Protein AF-X1FTT8-F1 (afdb_monomer_lite)

Organism: NCBI:txid412755

InterPro domains:
  IPR000573 Aconitase A/isopropylmalate dehydratase small subunit, swivel domain [PF00694] (4-55)
  IPR015928 Aconitase/3-isopropylmalate dehydratase, swivel [G3DSA:3.20.19.10] (1-56)

Sequence (56 aa):
MSIEKFKTIVSSCIPLPVENVDTDQIIPARFLKATTREGFGENLFRDWRYTIKKNR

Radius of gyration: 15.08 Å; chains: 1; bounding box: 40×22×35 Å

Structure (mmCIF, N/CA/C/O backbone):
data_AF-X1FTT8-F1
#
_entry.id   AF-X1FTT8-F1
#
loop_
_atom_site.group_PDB
_atom_site.id
_atom_site.type_symbol
_atom_site.label_atom_id
_atom_site.label_alt_id
_atom_site.label_comp_id
_atom_site.label_asym_id
_atom_site.label_entity_id
_atom_site.label_seq_id
_atom_site.pdbx_PDB_ins_code
_atom_site.Cartn_x
_atom_site.Cartn_y
_atom_site.Cartn_z
_atom_site.occupancy
_atom_site.B_iso_or_equiv
_atom_site.auth_seq_id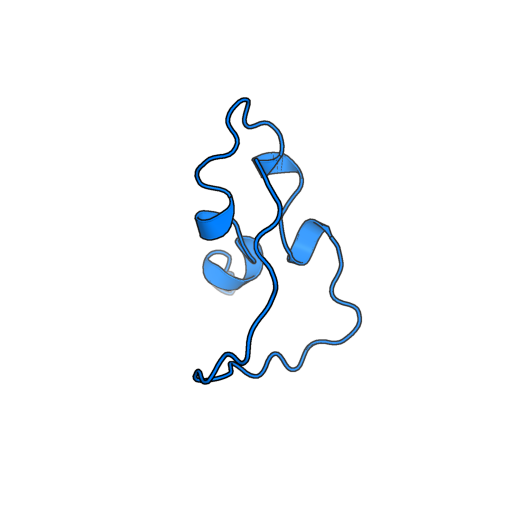
_atom_site.auth_comp_id
_atom_site.auth_asym_id
_atom_site.auth_atom_id
_atom_site.pdbx_PDB_model_num
ATOM 1 N N . MET A 1 1 ? -13.027 3.180 16.939 1.00 61.34 1 MET A N 1
ATOM 2 C CA . MET A 1 1 ? -13.765 3.083 15.662 1.00 61.34 1 MET A CA 1
ATOM 3 C C . MET A 1 1 ? -14.380 1.700 15.601 1.00 61.34 1 MET A C 1
ATOM 5 O O . MET A 1 1 ? -13.646 0.732 15.754 1.00 61.34 1 MET A O 1
ATOM 9 N N . SER A 1 2 ? -15.698 1.600 15.466 1.00 75.00 2 SER A N 1
ATOM 10 C CA . SER A 1 2 ? -16.361 0.329 15.165 1.00 75.00 2 SER A CA 1
ATOM 11 C C . SER A 1 2 ? -16.059 -0.048 13.718 1.00 75.00 2 SER A C 1
ATOM 13 O O . SER A 1 2 ? -16.209 0.792 12.834 1.00 75.00 2 SER A O 1
ATOM 15 N N . ILE A 1 3 ? -15.624 -1.283 13.471 1.00 86.00 3 ILE A N 1
ATOM 16 C CA . ILE A 1 3 ? -15.507 -1.806 12.107 1.00 86.00 3 ILE A CA 1
ATOM 17 C C . ILE A 1 3 ? -16.918 -1.877 11.522 1.00 86.00 3 ILE A C 1
ATOM 19 O O . ILE A 1 3 ? -17.785 -2.561 12.069 1.00 86.00 3 ILE A O 1
ATOM 23 N N . GLU A 1 4 ? -17.158 -1.148 10.435 1.00 89.31 4 GLU A N 1
ATOM 24 C CA . GLU A 1 4 ? -18.425 -1.232 9.721 1.00 89.31 4 GLU A CA 1
ATOM 25 C C . GLU A 1 4 ? -18.563 -2.594 9.040 1.00 89.31 4 GLU A C 1
ATOM 27 O O . GLU A 1 4 ? -17.600 -3.155 8.509 1.00 89.31 4 GLU A O 1
ATOM 32 N N . LYS A 1 5 ? -19.781 -3.144 9.052 1.00 93.44 5 LYS A N 1
ATOM 33 C CA . LYS A 1 5 ? -20.065 -4.409 8.378 1.00 93.44 5 LYS A CA 1
ATOM 34 C C . LYS A 1 5 ? -19.885 -4.223 6.872 1.00 93.44 5 LYS A C 1
ATOM 36 O O . LYS A 1 5 ? -20.580 -3.412 6.263 1.00 93.44 5 LYS A O 1
ATOM 41 N N . PHE A 1 6 ? -19.010 -5.028 6.278 1.00 93.69 6 PHE A N 1
ATOM 42 C CA . PHE A 1 6 ? -18.849 -5.083 4.831 1.00 93.69 6 PHE A CA 1
ATOM 43 C C . PHE A 1 6 ? -20.170 -5.496 4.160 1.00 93.69 6 PHE A C 1
ATOM 45 O O . PHE A 1 6 ? -20.815 -6.468 4.564 1.00 93.69 6 PHE A O 1
ATOM 52 N N . LYS A 1 7 ? -20.582 -4.734 3.146 1.00 95.31 7 LYS A N 1
ATOM 53 C CA . LYS A 1 7 ? -21.747 -5.003 2.292 1.00 95.31 7 LYS A CA 1
ATOM 54 C C . LYS A 1 7 ? -21.265 -5.239 0.862 1.00 95.31 7 LYS A C 1
ATOM 56 O O . LYS A 1 7 ? -20.081 -5.120 0.571 1.00 95.31 7 LYS A O 1
ATOM 61 N N . THR A 1 8 ? -22.187 -5.528 -0.044 1.00 95.75 8 THR A N 1
ATOM 62 C CA . THR A 1 8 ? -21.874 -5.578 -1.472 1.00 95.75 8 THR A CA 1
ATOM 63 C C . THR A 1 8 ? -21.424 -4.203 -1.968 1.00 95.75 8 THR A C 1
ATOM 65 O O .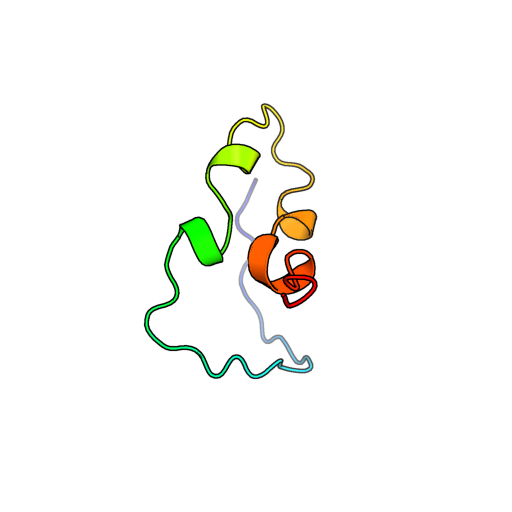 THR A 1 8 ? -22.149 -3.221 -1.812 1.00 95.75 8 THR A O 1
ATOM 68 N N . ILE A 1 9 ? -20.241 -4.148 -2.579 1.00 95.19 9 ILE A N 1
ATOM 69 C CA . ILE A 1 9 ? -19.706 -2.970 -3.266 1.00 95.19 9 ILE A CA 1
ATOM 70 C C . ILE A 1 9 ? -19.717 -3.269 -4.765 1.00 95.19 9 ILE A C 1
ATOM 72 O O . ILE A 1 9 ? -19.214 -4.307 -5.190 1.00 95.19 9 ILE A O 1
ATOM 76 N N . VAL A 1 10 ? -20.295 -2.366 -5.557 1.00 96.69 10 VAL A N 1
ATOM 77 C CA . VAL A 1 10 ? -20.263 -2.412 -7.024 1.00 96.69 10 VAL A CA 1
ATOM 78 C C . VAL A 1 10 ? -19.493 -1.187 -7.499 1.00 96.69 10 VAL A C 1
ATOM 80 O O . VAL A 1 10 ? -19.947 -0.059 -7.319 1.00 96.69 10 VAL A O 1
ATOM 83 N N . SER A 1 11 ? -18.310 -1.404 -8.065 1.00 95.56 11 SER A N 1
ATOM 84 C CA . SER A 1 11 ? -17.417 -0.343 -8.532 1.00 95.56 11 SER A CA 1
ATOM 85 C C . SER A 1 11 ? -16.534 -0.833 -9.675 1.00 95.56 11 SER A C 1
ATOM 87 O O . SER A 1 11 ? -16.387 -2.035 -9.889 1.00 95.56 11 SER A O 1
ATOM 89 N N . SER A 1 12 ? -15.908 0.102 -10.387 1.00 96.50 12 SER A N 1
ATOM 90 C CA . SER A 1 12 ? -14.886 -0.215 -11.385 1.00 96.50 12 SER A CA 1
ATOM 91 C C . SER A 1 12 ? -13.633 -0.800 -10.729 1.00 96.50 12 SER A C 1
ATOM 93 O O . SER A 1 12 ? -13.218 -0.353 -9.659 1.00 96.50 12 SER A O 1
ATOM 95 N N . CYS A 1 13 ? -13.011 -1.769 -11.398 1.00 94.69 13 CYS A N 1
ATOM 96 C CA . CYS A 1 13 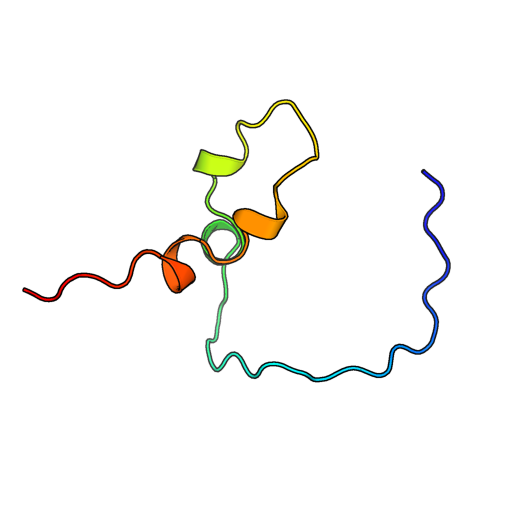? -11.751 -2.381 -10.978 1.00 94.69 13 CYS A CA 1
ATOM 97 C C . CYS A 1 13 ? -10.581 -1.850 -11.815 1.00 94.69 13 CYS A C 1
ATOM 99 O O . CYS A 1 13 ? -10.762 -1.482 -12.976 1.00 94.69 13 CYS A O 1
ATOM 101 N N . ILE A 1 14 ? -9.375 -1.860 -11.241 1.00 93.62 14 ILE A N 1
ATOM 102 C CA . ILE A 1 14 ? -8.130 -1.521 -11.942 1.00 93.62 14 ILE A CA 1
ATOM 103 C C . ILE A 1 14 ? -7.257 -2.782 -12.000 1.00 93.62 14 ILE A C 1
ATOM 105 O O . ILE A 1 14 ? -6.918 -3.316 -10.942 1.00 93.62 14 ILE A O 1
ATOM 109 N N . PRO A 1 15 ? -6.892 -3.281 -13.195 1.00 94.06 15 PRO A N 1
ATOM 110 C CA . PRO A 1 15 ? -5.973 -4.405 -13.311 1.00 94.06 15 PRO A CA 1
ATOM 111 C C . PRO A 1 15 ? -4.543 -3.967 -12.964 1.00 94.06 15 PRO A C 1
ATOM 113 O O . PRO A 1 15 ? -4.051 -2.966 -13.482 1.00 94.06 15 PRO A O 1
ATOM 116 N N . LEU A 1 16 ? -3.862 -4.744 -12.120 1.00 92.38 16 LEU A N 1
ATOM 117 C CA . LEU A 1 16 ? -2.455 -4.557 -11.762 1.00 92.38 16 LEU A CA 1
ATOM 118 C C . LEU A 1 16 ? -1.681 -5.847 -12.102 1.00 92.38 16 LEU A C 1
ATOM 120 O O . LEU A 1 16 ? -1.687 -6.778 -11.298 1.00 92.38 16 LEU A O 1
ATOM 124 N N . PRO A 1 17 ? -1.055 -5.949 -13.291 1.00 92.44 17 PRO A N 1
ATOM 125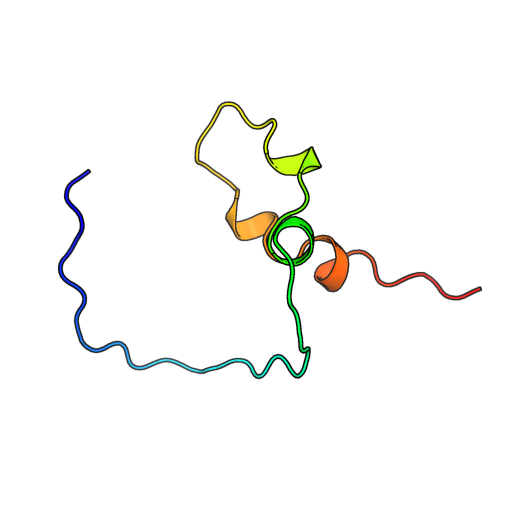 C CA . PRO A 1 17 ? -0.399 -7.171 -13.764 1.00 92.44 17 PRO A CA 1
ATOM 126 C C . PRO A 1 17 ? 1.026 -7.299 -13.200 1.00 92.44 17 PRO A C 1
ATOM 128 O O . PRO A 1 17 ? 2.002 -7.339 -13.945 1.00 92.44 17 PRO A O 1
ATOM 131 N N . VAL A 1 18 ? 1.151 -7.300 -11.873 1.00 92.06 18 VAL A N 1
ATOM 132 C CA . VAL A 1 18 ? 2.428 -7.427 -11.160 1.00 92.06 18 VAL A CA 1
ATOM 133 C C . VAL A 1 18 ? 2.290 -8.541 -10.134 1.00 92.06 18 VAL A C 1
ATOM 135 O O . VAL A 1 18 ? 1.365 -8.537 -9.324 1.00 92.06 18 VAL A O 1
ATOM 138 N N . GLU A 1 19 ? 3.208 -9.499 -10.170 1.00 94.19 19 GLU A N 1
ATOM 139 C CA . GLU A 1 19 ? 3.290 -10.560 -9.168 1.00 94.19 19 GLU A CA 1
ATOM 140 C C . GLU A 1 19 ? 4.194 -10.139 -8.008 1.00 94.19 19 GLU A C 1
ATOM 142 O O . GLU A 1 19 ? 5.081 -9.302 -8.173 1.00 94.19 19 GLU A O 1
ATOM 147 N N . ASN A 1 20 ? 4.005 -10.765 -6.843 1.00 94.50 20 ASN A N 1
ATOM 148 C CA . ASN A 1 20 ? 4.850 -10.565 -5.661 1.00 94.50 20 ASN A CA 1
ATOM 149 C C . ASN A 1 20 ? 4.921 -9.100 -5.197 1.00 94.50 20 ASN A C 1
ATOM 151 O O . ASN A 1 20 ? 5.998 -8.593 -4.886 1.00 94.50 20 ASN A O 1
ATOM 155 N N . VAL A 1 21 ? 3.766 -8.426 -5.149 1.00 92.56 21 VAL A N 1
ATOM 156 C CA . VAL A 1 21 ? 3.681 -7.048 -4.655 1.00 92.56 21 VAL A CA 1
ATOM 157 C C . VAL A 1 21 ? 4.059 -6.994 -3.170 1.00 92.56 21 VAL A C 1
ATOM 159 O O . VAL A 1 21 ? 3.358 -7.570 -2.336 1.00 92.56 21 VAL A O 1
ATOM 162 N N . ASP A 1 22 ? 5.161 -6.318 -2.842 1.00 92.81 22 ASP A N 1
ATOM 163 C CA . ASP A 1 22 ? 5.692 -6.228 -1.476 1.00 92.81 22 ASP A CA 1
ATOM 164 C C . ASP A 1 22 ? 5.112 -5.042 -0.671 1.00 92.81 22 ASP A C 1
ATOM 166 O O . ASP A 1 22 ? 4.375 -4.191 -1.182 1.00 92.81 22 ASP A O 1
ATOM 170 N N . THR A 1 23 ? 5.425 -4.980 0.628 1.00 92.75 23 THR A N 1
ATOM 171 C CA . THR A 1 23 ? 4.908 -3.934 1.525 1.00 92.75 23 THR A CA 1
ATOM 172 C C . THR A 1 23 ? 5.411 -2.534 1.186 1.00 92.75 23 THR A C 1
ATOM 174 O O . THR A 1 23 ? 4.655 -1.578 1.352 1.00 92.75 23 THR A O 1
ATOM 177 N N . ASP A 1 24 ? 6.647 -2.399 0.700 1.00 89.88 24 ASP A N 1
ATOM 178 C CA . ASP A 1 24 ? 7.229 -1.104 0.329 1.00 89.88 24 ASP A CA 1
ATOM 179 C C . ASP A 1 24 ? 6.675 -0.593 -1.008 1.00 89.88 24 ASP A C 1
ATOM 181 O O . ASP A 1 24 ? 6.545 0.615 -1.210 1.00 89.88 24 ASP A O 1
ATOM 185 N N . GLN A 1 25 ? 6.290 -1.497 -1.907 1.00 91.25 25 GLN A N 1
ATOM 186 C CA . GLN A 1 25 ? 5.597 -1.182 -3.150 1.00 91.25 25 GLN A CA 1
ATOM 187 C C . GLN A 1 25 ? 4.187 -0.661 -2.876 1.00 91.25 25 GLN A C 1
ATOM 189 O O . GLN A 1 25 ? 3.790 0.340 -3.473 1.00 91.25 25 GLN A O 1
ATOM 194 N N . ILE A 1 26 ? 3.448 -1.282 -1.947 1.00 92.62 26 ILE A N 1
ATOM 195 C CA . ILE A 1 26 ? 2.136 -0.783 -1.503 1.00 92.62 26 ILE A CA 1
ATOM 196 C C . ILE A 1 26 ? 2.299 0.586 -0.848 1.00 92.62 26 ILE A C 1
ATOM 198 O O . ILE A 1 26 ? 1.618 1.542 -1.227 1.00 92.62 26 ILE A O 1
ATOM 202 N N . ILE A 1 27 ? 3.206 0.699 0.122 1.00 92.12 27 ILE A N 1
ATOM 203 C CA . ILE A 1 27 ? 3.536 1.971 0.746 1.00 92.12 27 ILE A CA 1
ATOM 204 C C . ILE A 1 27 ? 4.990 2.001 1.234 1.00 92.12 27 ILE A C 1
ATOM 206 O O . ILE A 1 27 ? 5.347 1.278 2.162 1.00 92.12 27 ILE A O 1
ATOM 210 N N . PRO A 1 28 ? 5.829 2.905 0.703 1.00 90.19 28 PRO A N 1
ATOM 211 C CA . PRO A 1 28 ? 7.224 2.944 1.114 1.00 90.19 28 PRO A CA 1
ATOM 212 C C . PRO A 1 28 ? 7.398 3.325 2.587 1.00 90.19 28 PRO A C 1
ATOM 214 O O . PRO A 1 28 ? 6.820 4.318 3.049 1.00 90.19 28 PRO A O 1
ATOM 217 N N . ALA A 1 29 ? 8.291 2.632 3.300 1.00 89.69 29 ALA A N 1
ATOM 218 C CA . ALA A 1 29 ? 8.543 2.841 4.730 1.00 89.69 29 ALA A CA 1
ATOM 219 C C . ALA A 1 29 ? 8.847 4.302 5.126 1.00 89.69 29 ALA A C 1
ATOM 221 O O . ALA A 1 29 ? 8.541 4.741 6.236 1.00 89.69 29 ALA A O 1
ATOM 222 N N . ARG A 1 30 ? 9.402 5.109 4.211 1.00 86.62 30 ARG A N 1
ATOM 223 C CA . ARG A 1 30 ? 9.675 6.543 4.437 1.00 86.62 30 ARG A CA 1
ATOM 224 C C . ARG A 1 30 ? 8.422 7.372 4.742 1.00 86.62 30 ARG A C 1
ATOM 226 O O . ARG A 1 30 ? 8.541 8.399 5.404 1.00 86.62 30 ARG A O 1
ATOM 233 N N . PHE A 1 31 ? 7.245 6.922 4.306 1.00 84.56 31 PHE A N 1
ATOM 234 C CA . PHE A 1 31 ? 5.961 7.573 4.582 1.00 84.56 31 PHE A CA 1
ATOM 235 C C . PHE A 1 31 ? 5.280 7.053 5.853 1.00 84.56 31 PHE A C 1
ATOM 237 O O . PHE A 1 31 ? 4.327 7.663 6.325 1.00 84.56 31 PHE A O 1
ATOM 244 N N . LEU A 1 32 ? 5.806 5.985 6.463 1.00 84.25 32 LEU A N 1
ATOM 245 C CA . LEU A 1 32 ? 5.313 5.435 7.732 1.00 84.25 32 LEU A CA 1
ATOM 246 C C . LEU A 1 32 ? 5.802 6.219 8.962 1.00 84.25 32 LEU A C 1
ATOM 248 O O . LEU A 1 32 ? 5.480 5.867 10.091 1.00 84.25 32 LEU A O 1
ATOM 252 N N . LYS A 1 33 ? 6.568 7.297 8.756 1.00 79.81 33 LYS A N 1
ATOM 253 C CA . LYS A 1 33 ? 7.028 8.206 9.820 1.00 79.81 33 LYS A CA 1
ATOM 254 C C . LYS 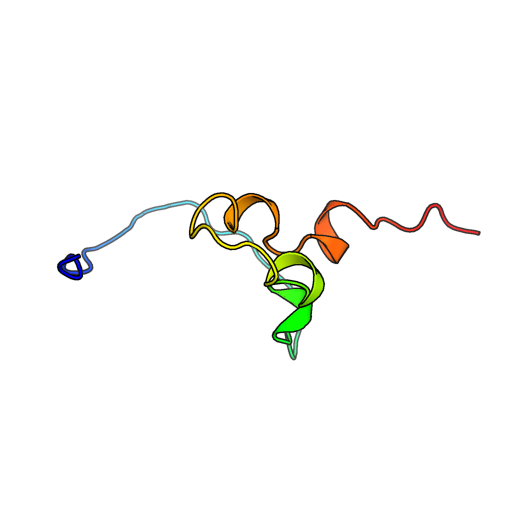A 1 33 ? 5.979 9.247 10.226 1.00 79.81 33 LYS A C 1
ATOM 256 O O . LYS A 1 33 ? 6.244 10.054 11.113 1.00 79.81 33 LYS A O 1
ATOM 261 N N . ALA A 1 34 ? 4.826 9.273 9.557 1.00 73.94 34 ALA A N 1
ATOM 262 C CA . ALA A 1 34 ? 3.744 10.187 9.893 1.00 73.94 34 ALA A CA 1
ATOM 263 C C . ALA A 1 34 ? 3.185 9.865 11.288 1.00 73.94 34 ALA A C 1
ATOM 265 O O . ALA A 1 34 ? 2.899 8.714 11.612 1.00 73.94 34 ALA A O 1
ATOM 266 N N .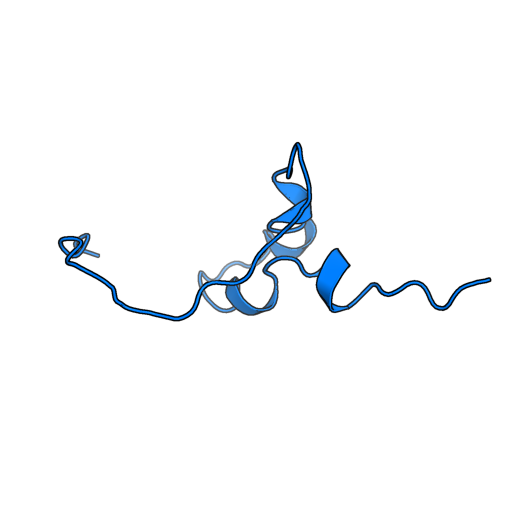 THR A 1 35 ? 3.022 10.895 12.115 1.00 75.25 35 THR A N 1
ATOM 267 C CA . THR A 1 35 ? 2.431 10.789 13.458 1.00 75.25 35 THR A CA 1
ATOM 268 C C . THR A 1 35 ? 0.902 10.765 13.426 1.00 75.25 35 THR A C 1
ATOM 270 O O . THR A 1 35 ? 0.271 10.413 14.421 1.00 75.25 35 THR A O 1
ATOM 273 N N . THR A 1 36 ? 0.297 11.118 12.288 1.00 77.25 36 THR A N 1
ATOM 274 C CA . THR A 1 36 ? -1.152 11.126 12.066 1.00 77.25 36 THR A CA 1
ATOM 275 C C . THR A 1 36 ? -1.569 9.990 11.130 1.00 77.25 36 THR A C 1
ATOM 277 O O . THR A 1 36 ? -0.792 9.507 10.310 1.00 77.25 36 THR A O 1
ATOM 280 N N . ARG A 1 37 ? -2.824 9.536 11.254 1.00 73.25 37 ARG A N 1
ATOM 281 C CA . ARG A 1 37 ? -3.401 8.450 10.431 1.00 73.25 37 ARG A CA 1
ATOM 282 C C . ARG A 1 37 ? -3.932 8.926 9.071 1.00 73.25 37 ARG A C 1
ATOM 284 O O . ARG A 1 37 ? -4.580 8.163 8.360 1.00 73.25 37 ARG A O 1
ATOM 291 N N . GLU A 1 38 ? -3.695 10.184 8.734 1.00 79.38 38 GLU A N 1
ATOM 292 C CA . GLU A 1 38 ? -4.236 10.859 7.558 1.00 79.38 38 GLU A CA 1
ATOM 293 C C . GLU A 1 38 ? -3.235 10.811 6.395 1.00 79.38 38 GLU A C 1
ATOM 295 O O . GLU A 1 38 ? -2.032 10.669 6.594 1.00 79.38 38 GLU A O 1
ATOM 300 N N . GLY A 1 39 ? -3.722 10.919 5.155 1.00 77.50 39 GLY A N 1
ATOM 301 C CA . GLY A 1 39 ? -2.855 11.084 3.979 1.00 77.50 39 GLY A CA 1
ATOM 302 C C . GLY A 1 39 ? -2.123 9.827 3.490 1.00 77.50 39 GLY A C 1
ATOM 303 O O . GLY A 1 39 ? -1.377 9.900 2.516 1.00 77.50 39 GLY A O 1
ATOM 304 N N . PHE A 1 40 ? -2.355 8.655 4.092 1.00 83.00 40 PHE A N 1
ATOM 305 C CA . PHE A 1 40 ? -1.770 7.393 3.619 1.00 83.00 40 PHE A CA 1
ATOM 306 C C . PHE A 1 40 ? -2.233 6.997 2.207 1.00 83.00 40 PHE A C 1
ATOM 308 O O . PHE A 1 40 ? -1.451 6.420 1.456 1.00 83.00 40 PHE A O 1
ATOM 315 N N . GLY A 1 41 ? -3.455 7.373 1.812 1.00 85.56 41 GLY A N 1
ATOM 316 C CA . GLY A 1 41 ? -3.976 7.128 0.461 1.00 85.56 41 GLY A CA 1
ATOM 317 C C . GLY A 1 41 ? -3.165 7.815 -0.645 1.00 85.56 41 GLY A C 1
ATOM 318 O O . GLY A 1 41 ? -2.921 7.218 -1.690 1.00 85.56 41 GLY A O 1
ATOM 319 N N . GLU A 1 42 ? -2.645 9.020 -0.392 1.00 86.06 42 GLU A N 1
ATOM 320 C CA . GLU A 1 42 ? -1.793 9.747 -1.349 1.00 86.06 42 GLU A CA 1
ATOM 321 C C . GLU A 1 42 ? -0.419 9.086 -1.536 1.00 86.06 42 GLU A C 1
ATOM 323 O O . GLU A 1 42 ? 0.262 9.296 -2.541 1.00 86.06 42 GLU A O 1
ATOM 328 N N . ASN A 1 43 ? -0.009 8.264 -0.568 1.00 88.06 43 ASN A N 1
ATOM 329 C CA . ASN A 1 43 ? 1.250 7.526 -0.586 1.00 88.06 43 ASN A CA 1
ATOM 330 C C . ASN A 1 43 ? 1.103 6.086 -1.102 1.00 88.06 43 ASN A C 1
ATOM 332 O O . ASN A 1 43 ? 2.114 5.392 -1.226 1.00 88.06 43 ASN A O 1
ATOM 336 N N . LEU A 1 44 ? -0.116 5.646 -1.430 1.00 91.62 44 LEU A N 1
ATOM 337 C CA . LEU A 1 44 ? -0.374 4.328 -2.003 1.00 91.62 44 LEU A CA 1
ATOM 338 C C . LEU A 1 44 ? 0.309 4.209 -3.373 1.00 91.62 44 LEU A C 1
ATOM 340 O O . LEU A 1 44 ? 0.082 5.040 -4.258 1.00 91.62 44 LEU A O 1
ATOM 344 N N . PHE A 1 45 ? 1.147 3.185 -3.539 1.00 92.44 45 PHE A N 1
ATOM 345 C CA . PHE A 1 45 ? 1.944 2.946 -4.745 1.00 92.44 45 PHE A CA 1
ATOM 346 C C . PHE A 1 45 ? 2.770 4.168 -5.188 1.00 92.44 45 PHE A C 1
ATOM 348 O O . PHE A 1 45 ? 2.946 4.408 -6.384 1.00 92.44 45 PHE A O 1
ATOM 355 N N . ARG A 1 46 ? 3.273 4.975 -4.236 1.00 90.50 46 ARG A N 1
ATOM 356 C CA . ARG A 1 46 ? 3.938 6.266 -4.513 1.00 90.50 46 ARG A CA 1
ATOM 357 C C . ARG A 1 46 ? 5.054 6.154 -5.552 1.00 90.50 46 ARG A C 1
ATOM 359 O O . ARG A 1 46 ? 5.136 6.996 -6.445 1.00 90.50 46 ARG A O 1
ATOM 366 N N . ASP A 1 47 ? 5.891 5.125 -5.446 1.00 89.06 47 ASP A N 1
ATOM 367 C CA . ASP A 1 47 ? 7.007 4.933 -6.372 1.00 89.06 47 ASP A CA 1
ATOM 368 C C . ASP A 1 47 ? 6.538 4.580 -7.786 1.00 89.06 47 ASP A C 1
ATOM 370 O O . ASP A 1 47 ? 7.053 5.135 -8.749 1.00 89.06 47 ASP A O 1
ATOM 374 N N . TRP A 1 48 ? 5.495 3.766 -7.942 1.00 89.19 48 TRP A N 1
ATOM 375 C CA . TRP A 1 48 ? 4.933 3.483 -9.267 1.00 89.19 48 TRP A CA 1
ATOM 376 C C . TRP A 1 48 ? 4.181 4.676 -9.865 1.00 89.19 48 TRP A C 1
ATOM 378 O O . TRP A 1 48 ? 4.246 4.898 -11.071 1.00 89.19 48 TRP A O 1
ATOM 388 N N . ARG A 1 49 ? 3.482 5.462 -9.036 1.00 88.44 49 ARG A N 1
ATOM 389 C CA . ARG A 1 49 ? 2.679 6.611 -9.490 1.00 88.44 49 ARG A CA 1
ATOM 390 C C . ARG A 1 49 ? 3.524 7.808 -9.920 1.00 88.44 49 ARG A C 1
ATOM 392 O O . ARG A 1 49 ? 3.158 8.488 -10.873 1.00 88.44 49 ARG A O 1
ATOM 399 N N . TYR A 1 50 ? 4.610 8.095 -9.201 1.00 86.12 50 TYR A N 1
ATOM 400 C CA . TYR A 1 50 ? 5.356 9.352 -9.349 1.00 86.12 50 TYR A CA 1
ATOM 401 C C . TYR A 1 50 ? 6.823 9.160 -9.730 1.00 86.12 50 TYR A C 1
ATOM 403 O O . TYR A 1 50 ? 7.422 10.070 -10.303 1.00 86.12 50 TYR A O 1
ATOM 411 N N . THR A 1 51 ? 7.402 7.987 -9.471 1.00 70.56 51 THR A N 1
ATOM 412 C CA . THR A 1 51 ? 8.773 7.665 -9.877 1.00 70.56 51 THR A CA 1
ATOM 413 C C . THR A 1 51 ? 8.749 6.978 -11.242 1.00 70.56 51 THR A C 1
ATOM 415 O O . THR A 1 51 ? 9.265 5.879 -11.432 1.00 70.56 51 THR A O 1
ATOM 418 N N . ILE A 1 52 ? 8.184 7.658 -12.243 1.00 60.75 52 ILE A N 1
ATOM 419 C CA . ILE A 1 52 ? 8.547 7.375 -13.631 1.00 60.75 52 ILE A CA 1
ATOM 420 C C . ILE A 1 52 ? 9.972 7.901 -13.754 1.00 60.75 52 ILE A C 1
ATOM 422 O O . ILE A 1 52 ? 10.188 9.114 -13.788 1.00 60.75 52 ILE A O 1
ATOM 426 N N . LYS A 1 53 ? 10.969 7.007 -13.743 1.00 54.97 53 LYS A N 1
ATOM 427 C CA . LYS A 1 53 ? 12.327 7.369 -14.158 1.00 54.97 53 LYS A CA 1
ATOM 428 C C . LYS A 1 53 ? 12.191 8.178 -15.452 1.00 54.97 53 LYS A C 1
ATOM 430 O O . LYS A 1 53 ? 11.779 7.635 -16.473 1.00 54.97 53 LYS A O 1
ATOM 435 N N . LYS A 1 54 ? 12.552 9.467 -15.419 1.00 49.00 54 LYS A N 1
ATOM 436 C CA . LYS A 1 54 ? 13.098 10.133 -16.603 1.00 49.00 54 LYS A CA 1
ATOM 437 C C . LYS A 1 54 ? 14.215 9.206 -17.069 1.00 49.00 54 LYS A C 1
ATOM 439 O O . LYS A 1 54 ? 15.218 9.068 -16.366 1.00 49.00 54 LYS A O 1
ATOM 444 N N . ASN A 1 55 ? 13.960 8.469 -18.144 1.00 45.16 55 ASN A N 1
ATOM 445 C CA . ASN A 1 55 ? 14.930 7.548 -18.701 1.00 45.16 55 ASN A CA 1
ATOM 446 C C . ASN A 1 55 ? 16.232 8.311 -18.966 1.00 45.16 55 ASN A C 1
ATOM 448 O O . ASN A 1 55 ? 16.214 9.454 -19.428 1.00 45.16 55 ASN A O 1
ATOM 452 N N . ARG A 1 56 ? 17.332 7.659 -18.591 1.00 40.19 56 ARG A N 1
ATOM 453 C CA . ARG A 1 56 ? 18.622 7.851 -19.245 1.00 40.19 56 ARG A CA 1
ATOM 454 C C . ARG A 1 56 ? 18.486 7.521 -20.724 1.00 40.19 56 ARG A C 1
ATOM 456 O O . ARG A 1 56 ? 17.698 6.594 -21.020 1.00 40.19 56 ARG A O 1
#

Secondary structure (DSSP, 8-state):
-PPPPP------------SS--HHHHS-GGGTT-SSS-SGGGGTTHHHHH------

pLDDT: mean 84.43, std 13.24, range [40.19, 96.69]

Foldseek 3Di:
DDDDDDDDDDDDDDDDPDPPQDPCQQANVVVVPDPDPPDRVVRGSVCVVPVPPPDD